Protein AF-A0A2G1NYW3-F1 (afdb_monomer)

Solvent-accessible surface area (backbone atoms only — not comparable to full-atom values): 5850 Å² total; per-residue (Å²): 115,31,39,34,67,40,84,89,78,39,36,25,34,30,81,90,76,73,47,79,43,76,57,58,88,91,48,72,72,46,60,48,53,62,49,51,53,51,52,51,50,50,52,52,51,54,49,44,58,59,42,67,74,42,48,89,42,64,65,86,88,55,61,92,92,48,76,43,46,52,43,52,52,51,50,53,51,52,50,52,50,51,49,54,53,49,52,52,51,50,50,50,50,54,52,53,57,59,72,76,103

Nearest PDB structures (foldseek):
  7kal-assembly1_F  TM=2.187E-01  e=3.176E+00  Thermomyces lanuginosus

Mean predicted aligned error: 13.55 Å

Sequence (101 aa):
MYVLIDIEENVALNPETGLFGEMDEHLITANLAMMVESVDRLGRIGKDLFDSLDPMTTPMVSHPGREGIYRNAGRVANLAYGFIFGMLLAALVALGLKGVM

Foldseek 3Di:
DWEAPDPVQQWIADPVPRDIDGHDPVPYDDHVVVVVVVVVVVVVVVVLVVQLVPLQDDRPPDDPPCHSVSVVVVVVVVVVVCVVVVVVVVVVVVVVVVVVD

Secondary structure (DSSP, 8-state):
-EEEEETTTTEEE-TTT--EEE--TT-EEEEHHHHHHHHHHHHHHHHHHHHTTSTTS--TTPPTT-TTHHHHHHHHHHHHHHHHHHHHHHHHHHHHHHH--

Structure (mmCIF, N/CA/C/O backbone):
data_AF-A0A2G1NYW3-F1
#
_entry.id   AF-A0A2G1NYW3-F1
#
loop_
_atom_site.group_PDB
_atom_site.id
_atom_site.type_symbol
_atom_site.label_atom_id
_atom_site.label_alt_id
_atom_site.label_comp_id
_atom_site.label_asym_id
_atom_site.label_entity_id
_atom_site.label_seq_id
_atom_site.pdbx_PDB_ins_code
_atom_site.Cartn_x
_atom_site.Cartn_y
_atom_site.Cartn_z
_atom_site.occupancy
_atom_site.B_iso_or_equiv
_atom_site.auth_seq_id
_atom_site.auth_comp_id
_atom_site.auth_asym_id
_atom_site.auth_atom_id
_atom_site.pdbx_PDB_model_num
ATOM 1 N N . MET A 1 1 ? -17.516 11.874 35.707 1.00 53.06 1 MET A N 1
ATOM 2 C CA . MET A 1 1 ? -17.112 11.661 34.299 1.00 53.06 1 MET A CA 1
ATOM 3 C C . MET A 1 1 ? -17.869 10.444 33.808 1.00 53.06 1 MET A C 1
ATOM 5 O O . MET A 1 1 ? -17.870 9.475 34.544 1.00 53.06 1 MET A O 1
ATOM 9 N N . TYR A 1 2 ? -18.558 10.485 32.670 1.00 57.72 2 TYR A N 1
ATOM 10 C CA . TYR A 1 2 ? -19.322 9.331 32.178 1.00 57.72 2 TYR A CA 1
ATOM 11 C C . TYR A 1 2 ? -18.845 8.939 30.783 1.00 57.72 2 TYR A C 1
ATOM 13 O O . TYR A 1 2 ? -18.488 9.791 29.963 1.00 57.72 2 TYR A O 1
ATOM 21 N N . VAL A 1 3 ? -18.803 7.633 30.555 1.00 58.06 3 VAL A N 1
ATOM 22 C CA . VAL A 1 3 ? -18.363 6.986 29.326 1.00 58.06 3 VAL A CA 1
ATOM 23 C C . VAL A 1 3 ? -19.593 6.407 28.637 1.00 58.06 3 VAL A C 1
ATOM 25 O O . VAL A 1 3 ? -20.280 5.563 29.211 1.00 58.06 3 VAL A O 1
ATOM 28 N N . LEU A 1 4 ? -19.881 6.869 27.420 1.00 58.78 4 LEU A N 1
ATOM 29 C CA . LEU A 1 4 ? -21.001 6.363 26.623 1.00 58.78 4 LEU A CA 1
ATOM 30 C C . LEU A 1 4 ? -20.653 5.000 26.036 1.00 58.78 4 LEU A C 1
ATOM 32 O O . LEU A 1 4 ? -19.697 4.905 25.263 1.00 58.78 4 LEU A O 1
ATOM 36 N N . ILE A 1 5 ? -21.432 3.977 26.385 1.00 60.78 5 ILE A N 1
ATOM 37 C CA . ILE A 1 5 ? -21.275 2.621 25.846 1.00 60.78 5 ILE A CA 1
ATOM 38 C C . ILE A 1 5 ? -22.162 2.441 24.614 1.00 60.78 5 ILE A C 1
ATOM 40 O O . ILE A 1 5 ? -21.696 1.896 23.616 1.00 60.78 5 ILE A O 1
ATOM 44 N N . ASP A 1 6 ? -23.398 2.938 24.676 1.00 62.00 6 ASP A N 1
ATOM 45 C CA . ASP A 1 6 ? -24.389 2.811 23.611 1.00 62.00 6 ASP A CA 1
ATOM 46 C C . ASP A 1 6 ? -25.259 4.075 23.534 1.00 62.00 6 ASP A C 1
ATOM 48 O O . ASP A 1 6 ? -25.781 4.546 24.546 1.00 62.00 6 ASP A O 1
ATOM 52 N N . ILE A 1 7 ? -25.364 4.639 22.330 1.00 60.22 7 ILE A N 1
ATOM 53 C CA . ILE A 1 7 ? -26.102 5.874 22.033 1.00 60.22 7 ILE A CA 1
ATOM 54 C C . ILE A 1 7 ? -27.584 5.565 21.781 1.00 60.22 7 ILE A C 1
ATOM 56 O O . ILE A 1 7 ? -28.428 6.427 22.006 1.00 60.22 7 ILE A O 1
ATOM 60 N N . GLU A 1 8 ? -27.909 4.356 21.314 1.00 59.03 8 GLU A N 1
ATOM 61 C CA . GLU A 1 8 ? -29.280 3.956 20.974 1.00 59.03 8 GLU A CA 1
ATOM 62 C C . GLU A 1 8 ? -30.067 3.545 22.225 1.00 59.03 8 GLU A C 1
ATOM 64 O O . GLU A 1 8 ? -31.239 3.887 22.358 1.00 59.03 8 GLU A O 1
ATOM 69 N N . GLU A 1 9 ? -29.400 2.887 23.176 1.00 62.28 9 GLU A N 1
ATOM 70 C CA . GLU A 1 9 ? -29.996 2.409 24.435 1.00 62.28 9 GLU A CA 1
ATOM 71 C C . GLU A 1 9 ? -29.856 3.411 25.598 1.00 62.28 9 GLU A C 1
ATOM 73 O O . GLU A 1 9 ? -30.315 3.154 26.710 1.00 62.28 9 GLU A O 1
ATOM 78 N N . ASN A 1 10 ? -29.229 4.570 25.360 1.00 63.44 10 ASN A N 1
ATOM 79 C CA . ASN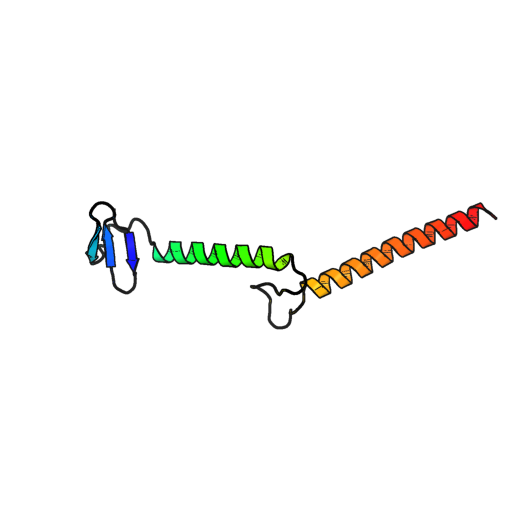 A 1 10 ? -29.056 5.633 26.354 1.00 63.44 10 ASN A CA 1
ATOM 80 C C . ASN A 1 10 ? -28.350 5.143 27.643 1.00 63.44 10 ASN A C 1
ATOM 82 O O . ASN A 1 10 ? -28.740 5.491 28.762 1.00 63.44 10 ASN A O 1
ATOM 86 N N . VAL A 1 11 ? -27.300 4.324 27.499 1.00 65.75 11 VAL A N 1
ATOM 87 C CA . VAL A 1 11 ? -26.578 3.715 28.631 1.00 65.75 11 VAL A CA 1
ATOM 88 C C . VAL A 1 11 ? -25.201 4.351 28.813 1.00 65.75 11 VAL A C 1
ATOM 90 O O . VAL A 1 11 ? -24.339 4.314 27.926 1.00 65.75 11 VAL A O 1
ATOM 93 N N . ALA A 1 12 ? -24.957 4.878 30.013 1.00 66.50 12 ALA A N 1
ATOM 94 C CA . ALA A 1 12 ? -23.687 5.469 30.412 1.00 66.50 12 ALA A CA 1
ATOM 95 C C . ALA A 1 12 ? -23.022 4.682 31.556 1.00 66.50 12 ALA A C 1
ATOM 97 O O . ALA A 1 12 ? -23.675 4.212 32.490 1.00 66.50 12 ALA A O 1
ATOM 98 N N . LEU A 1 13 ? -21.693 4.565 31.498 1.00 69.62 13 LEU A N 1
A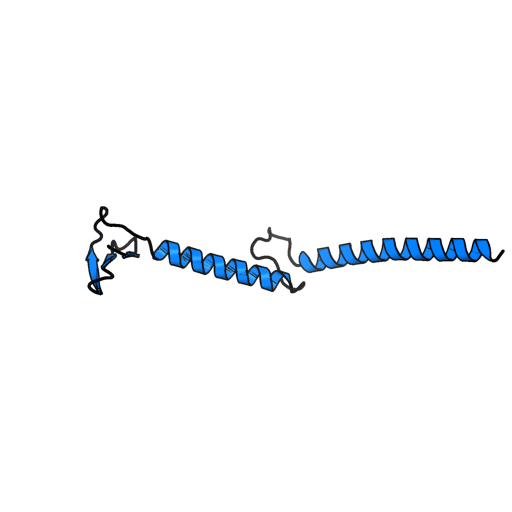TOM 99 C CA . LEU A 1 13 ? -20.849 3.986 32.544 1.00 69.62 13 LEU A CA 1
ATOM 100 C C . LEU A 1 13 ? -20.132 5.094 33.307 1.00 69.62 13 LEU A C 1
ATOM 102 O O . LEU A 1 13 ? -19.455 5.934 32.711 1.00 69.62 13 LEU A O 1
ATOM 106 N N . ASN A 1 14 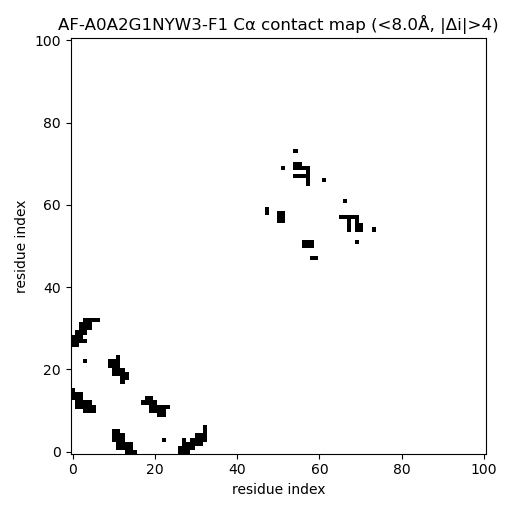? -20.205 5.060 34.635 1.00 66.56 14 ASN A N 1
ATOM 107 C CA . ASN A 1 14 ? -19.319 5.860 35.473 1.00 66.56 14 ASN A CA 1
ATOM 108 C C . ASN A 1 14 ? -18.001 5.081 35.711 1.00 66.56 14 ASN A C 1
ATOM 110 O O . ASN A 1 14 ? -18.024 4.058 36.397 1.00 66.56 14 ASN A O 1
ATOM 114 N N . PRO A 1 15 ? -16.849 5.528 35.173 1.00 62.72 15 PRO A N 1
ATOM 115 C CA . PRO A 1 15 ? -15.575 4.821 35.267 1.00 62.72 15 PRO A CA 1
ATOM 116 C C . PRO A 1 15 ? -14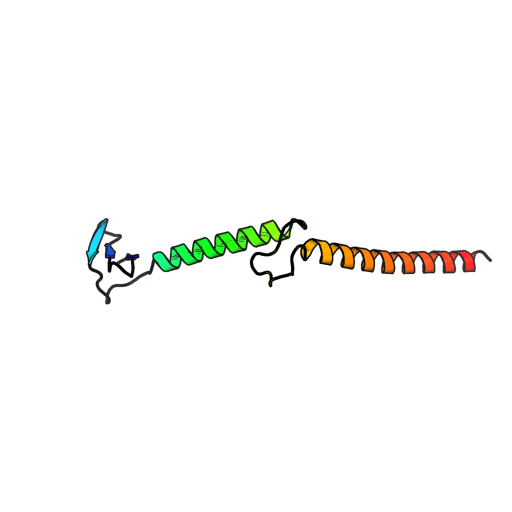.961 4.852 36.676 1.00 62.72 15 PRO A C 1
ATOM 118 O O . PRO A 1 15 ? -14.0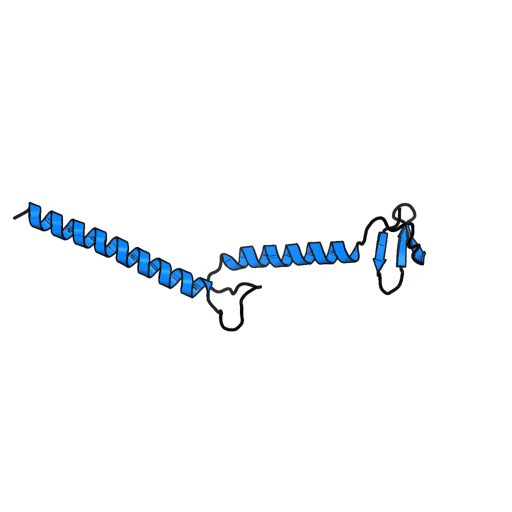52 4.074 36.943 1.00 62.72 15 PRO A O 1
ATOM 121 N N . GLU A 1 16 ? -15.438 5.714 37.581 1.00 66.00 16 GLU A N 1
ATOM 122 C CA . GLU A 1 16 ? -14.968 5.753 38.973 1.00 66.00 16 GLU A CA 1
ATOM 123 C C . GLU A 1 16 ? -15.714 4.758 39.870 1.00 66.00 16 GLU A C 1
ATOM 125 O O . GLU A 1 16 ? -15.142 4.243 40.827 1.00 66.00 16 GLU A O 1
ATOM 130 N N . THR A 1 17 ? -16.983 4.469 39.567 1.00 64.56 17 THR A N 1
ATOM 131 C CA . THR A 1 17 ? -17.843 3.615 40.406 1.00 64.56 17 THR A CA 1
ATOM 132 C C . THR A 1 17 ? -18.202 2.275 39.767 1.00 64.56 17 THR A C 1
ATOM 134 O O . THR A 1 17 ? -18.686 1.386 40.464 1.00 64.56 17 THR A O 1
ATOM 137 N N . GLY A 1 18 ? -17.980 2.106 38.459 1.00 65.56 18 GLY A N 1
ATOM 138 C CA . GLY A 1 18 ? -18.332 0.894 37.711 1.00 65.56 18 GLY A CA 1
ATOM 139 C C . GLY A 1 18 ? -19.840 0.661 37.559 1.00 65.56 18 GLY A C 1
ATOM 140 O O . GLY A 1 18 ? -20.248 -0.426 37.157 1.00 65.56 18 GLY A O 1
ATOM 141 N N . LEU A 1 19 ? -20.670 1.651 37.903 1.00 65.38 19 LEU A N 1
ATOM 142 C CA . LEU A 1 19 ? -22.127 1.563 37.820 1.00 65.38 19 LEU A CA 1
ATOM 143 C C . LEU A 1 19 ? -22.623 1.924 36.415 1.00 65.38 19 LEU A C 1
ATOM 145 O O . LEU A 1 19 ? -22.155 2.894 35.811 1.00 65.38 19 LEU A O 1
ATOM 149 N N . PHE A 1 20 ? -23.602 1.152 35.942 1.00 66.81 20 PHE A N 1
ATOM 150 C CA . PHE A 1 20 ? -24.347 1.387 34.706 1.00 66.81 20 PHE A CA 1
ATOM 151 C C . PHE A 1 20 ? -25.634 2.156 35.025 1.00 66.81 20 PHE A C 1
ATOM 153 O O . PHE A 1 20 ? -26.319 1.819 35.994 1.00 66.81 20 PHE A O 1
ATOM 160 N N . GLY A 1 21 ? -25.965 3.175 34.232 1.00 67.56 21 GLY A N 1
ATOM 161 C CA . GLY A 1 21 ? -27.164 3.990 34.429 1.00 67.56 21 GLY A CA 1
ATOM 162 C C . GLY A 1 21 ? -27.643 4.695 33.161 1.00 67.56 21 GLY A C 1
ATOM 163 O O . GLY A 1 21 ? -26.980 4.648 32.124 1.00 67.56 21 GLY A O 1
ATOM 164 N N . GLU A 1 22 ? -28.810 5.328 33.270 1.00 62.00 22 GLU A N 1
ATOM 165 C CA . GLU A 1 22 ? -29.444 6.110 32.204 1.00 62.00 22 GLU A CA 1
ATOM 166 C C . GLU A 1 22 ? -28.608 7.356 31.869 1.00 62.00 22 GLU A C 1
ATOM 168 O O . GLU A 1 22 ? -28.012 7.982 32.751 1.00 62.00 22 GLU A O 1
ATOM 173 N N . MET A 1 23 ? -28.515 7.673 30.579 1.00 59.31 23 MET A N 1
ATOM 174 C CA . MET A 1 23 ? -27.662 8.731 30.046 1.00 59.31 23 MET A CA 1
ATOM 175 C C . MET A 1 23 ? -28.078 10.111 30.570 1.00 59.31 23 MET A C 1
ATOM 177 O O . MET A 1 23 ? -29.213 10.541 30.385 1.00 59.31 23 MET A O 1
ATOM 181 N N . ASP A 1 24 ? -27.127 10.842 31.157 1.00 65.62 24 ASP A N 1
ATOM 182 C CA . ASP A 1 24 ? -27.262 12.282 31.382 1.00 65.62 24 ASP A CA 1
ATOM 183 C C . ASP A 1 24 ? -26.515 13.035 30.271 1.00 65.62 24 ASP A C 1
ATOM 185 O O . ASP A 1 2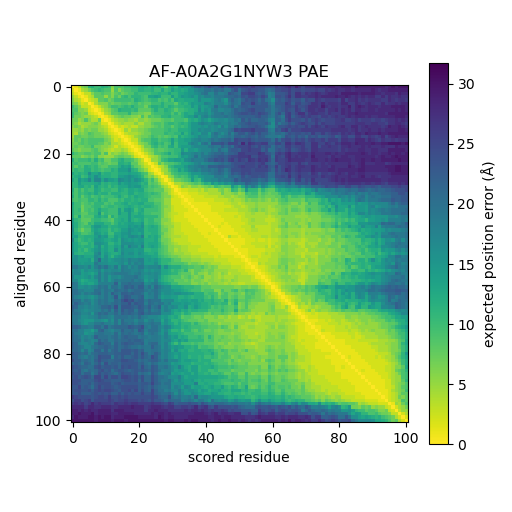4 ? -25.279 13.028 30.201 1.00 65.62 24 ASP A O 1
ATOM 189 N N . GLU A 1 25 ? -27.277 13.682 29.386 1.00 56.62 25 GLU A N 1
ATOM 190 C CA . GLU A 1 25 ? -26.785 14.426 28.220 1.00 56.62 25 GLU A CA 1
ATOM 191 C C . GLU A 1 25 ? -25.801 15.557 28.581 1.00 56.62 25 GLU A C 1
ATOM 193 O O . GLU A 1 25 ? -24.996 15.966 27.744 1.00 56.62 25 GLU A O 1
ATOM 198 N N . HIS A 1 26 ? -25.804 16.045 29.828 1.00 57.09 26 HIS A N 1
ATOM 199 C CA . HIS A 1 26 ? -24.963 17.165 30.273 1.00 57.09 26 HIS A CA 1
ATOM 200 C C . HIS A 1 26 ? -23.582 16.732 30.788 1.00 57.09 26 HIS A C 1
ATOM 202 O O . HIS A 1 26 ? -22.747 17.573 31.128 1.00 57.09 26 HIS A O 1
ATOM 208 N N . LEU A 1 27 ? -23.324 15.425 30.855 1.00 55.56 27 LEU A N 1
ATOM 209 C CA . LEU A 1 27 ? -22.151 14.833 31.505 1.00 55.56 27 LEU A CA 1
ATOM 210 C C . LEU A 1 27 ? -21.306 13.948 30.567 1.00 55.56 27 LEU A C 1
ATOM 212 O O . LEU A 1 27 ? -20.352 13.291 31.006 1.00 55.56 27 LEU A O 1
ATOM 216 N N . ILE A 1 28 ? -21.623 13.967 29.269 1.00 54.78 28 ILE A N 1
ATOM 217 C CA . ILE A 1 28 ? -20.940 13.211 28.216 1.00 54.78 28 ILE A CA 1
ATOM 218 C C .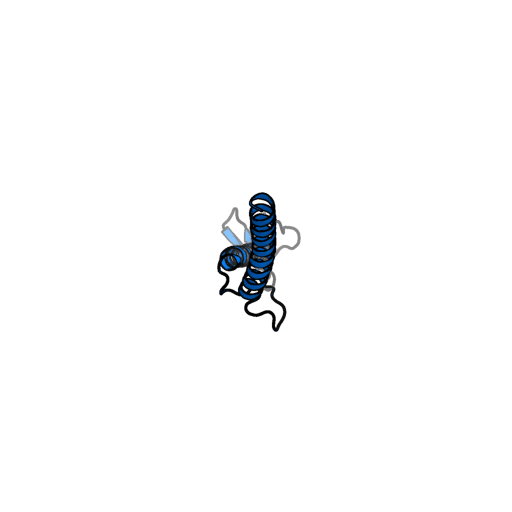 ILE A 1 28 ? -19.494 13.708 28.071 1.00 54.78 28 ILE A C 1
ATOM 220 O O . ILE A 1 28 ? -19.247 14.819 27.614 1.00 54.78 28 ILE A O 1
ATOM 224 N N . THR A 1 29 ? -18.518 12.875 28.448 1.00 56.88 29 THR A N 1
ATOM 225 C CA . THR A 1 29 ? -17.084 13.208 28.329 1.00 56.88 29 THR A CA 1
ATOM 226 C C . THR A 1 29 ? -16.399 12.490 27.159 1.00 56.88 29 THR A C 1
ATOM 228 O O . THR A 1 29 ? -15.454 13.028 26.589 1.00 56.88 29 THR A O 1
ATOM 231 N N . ALA A 1 30 ? -16.864 11.300 26.763 1.00 59.97 30 ALA A N 1
ATO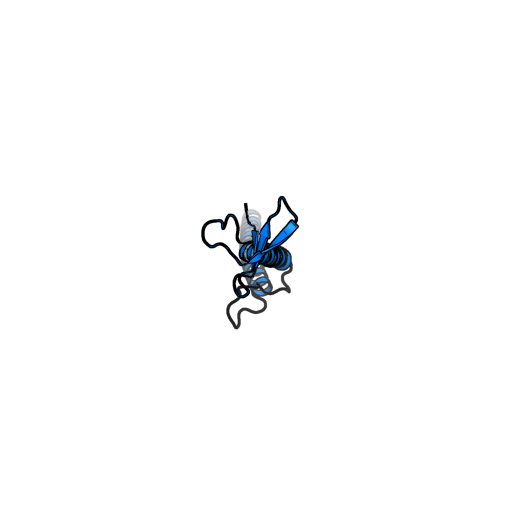M 232 C CA . ALA A 1 30 ? -16.309 10.563 25.626 1.00 59.97 30 ALA A CA 1
ATOM 233 C C . ALA A 1 30 ? -17.304 9.530 25.071 1.00 59.97 30 ALA A C 1
ATOM 235 O O . ALA A 1 30 ? -17.966 8.821 25.831 1.00 59.97 30 ALA A O 1
ATOM 236 N N . ASN A 1 31 ? -17.368 9.431 23.741 1.00 66.62 31 ASN A N 1
ATOM 237 C CA . ASN A 1 31 ? -18.153 8.433 23.018 1.00 66.62 31 ASN A CA 1
ATOM 238 C C . ASN A 1 31 ? -17.273 7.214 22.701 1.00 66.62 31 ASN A C 1
ATOM 240 O O . ASN A 1 31 ? -16.472 7.256 21.763 1.00 66.62 31 ASN A O 1
ATOM 244 N N . LEU A 1 32 ? -17.389 6.147 23.501 1.00 70.62 32 LEU A N 1
ATOM 245 C CA . LEU A 1 32 ? -16.560 4.953 23.320 1.00 70.62 32 LEU A CA 1
ATOM 246 C C . LEU A 1 32 ? -16.926 4.194 22.042 1.00 70.62 32 LEU A C 1
ATOM 248 O O . LEU A 1 32 ? -16.025 3.666 21.395 1.00 70.62 32 LEU A O 1
ATOM 252 N N . ALA A 1 33 ? -18.200 4.191 21.640 1.00 72.44 33 ALA A N 1
ATOM 253 C CA . ALA A 1 33 ? -18.649 3.544 20.408 1.00 72.44 33 ALA A CA 1
ATOM 254 C C . ALA A 1 33 ? -17.950 4.132 19.167 1.00 72.44 33 ALA A C 1
ATOM 256 O O . ALA A 1 33 ? -17.334 3.395 18.394 1.00 72.44 33 ALA A O 1
ATOM 257 N N . MET A 1 34 ? -17.920 5.464 19.034 1.00 75.19 34 MET A N 1
ATOM 258 C CA . MET A 1 34 ? -17.177 6.127 17.950 1.00 75.19 34 MET A CA 1
ATOM 259 C C . MET A 1 34 ? -15.665 5.888 18.033 1.00 75.19 34 MET A C 1
ATOM 261 O O . MET A 1 34 ? -14.988 5.785 17.005 1.00 75.19 34 MET A O 1
ATOM 265 N N . MET A 1 35 ? -15.109 5.796 19.244 1.00 79.31 35 MET A N 1
ATOM 266 C CA . MET A 1 35 ? -13.695 5.465 19.429 1.00 79.31 35 MET A CA 1
ATOM 267 C C . MET A 1 35 ? -13.375 4.055 18.929 1.00 79.31 35 MET A C 1
ATOM 269 O O . MET A 1 35 ? -12.396 3.880 18.206 1.00 79.31 35 MET A O 1
ATOM 273 N N . VAL A 1 36 ? -14.196 3.063 19.278 1.00 84.06 36 VAL A N 1
ATOM 274 C CA . VAL A 1 36 ? -14.026 1.673 18.833 1.00 84.06 36 VAL A CA 1
ATOM 275 C C . VAL A 1 36 ? -14.109 1.5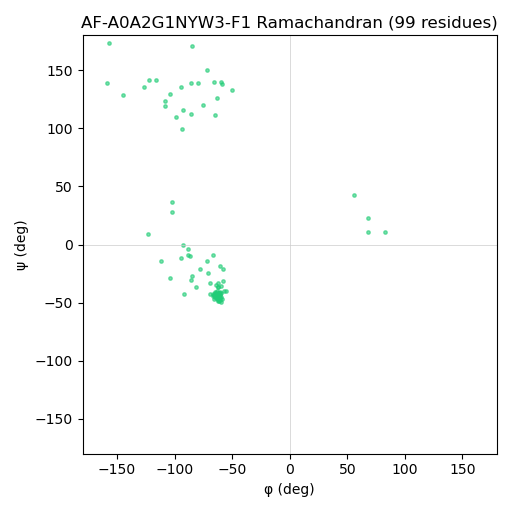83 17.312 1.00 84.06 36 VAL A C 1
ATOM 277 O O . VAL A 1 36 ? -13.226 0.988 16.697 1.00 84.06 36 VAL A O 1
ATOM 280 N N . GLU A 1 37 ? -15.093 2.235 16.689 1.00 85.25 37 GLU A N 1
ATOM 281 C CA . GLU A 1 37 ? -15.214 2.277 15.227 1.00 85.25 37 GLU A CA 1
ATOM 282 C C . GLU A 1 37 ? -13.975 2.904 14.567 1.00 85.25 37 GLU A C 1
ATOM 284 O O . GLU A 1 37 ? -13.452 2.393 13.574 1.00 85.25 37 GLU A O 1
ATOM 289 N N . SER A 1 38 ? -13.459 3.988 15.148 1.00 85.75 38 SER A N 1
ATOM 290 C CA . SER A 1 38 ? -12.261 4.667 14.649 1.00 85.75 38 SER A CA 1
ATOM 291 C C . SER A 1 38 ? -11.017 3.778 14.735 1.00 85.75 38 SER A C 1
ATOM 293 O O . SER A 1 38 ? -10.221 3.736 13.793 1.00 85.75 38 SER A O 1
ATOM 295 N N . VAL A 1 39 ? -10.854 3.042 15.839 1.00 90.12 39 VAL A N 1
ATOM 296 C CA . VAL A 1 39 ? -9.750 2.089 16.031 1.00 90.12 39 VAL A CA 1
ATOM 297 C C . VAL A 1 39 ? -9.861 0.922 15.051 1.00 90.12 39 VAL A C 1
ATOM 299 O O . VAL A 1 39 ? -8.868 0.561 14.420 1.00 90.12 39 VAL A O 1
ATOM 302 N N . ASP A 1 40 ? -11.059 0.375 14.852 1.00 91.88 40 ASP A N 1
ATOM 303 C CA . ASP A 1 40 ? -11.290 -0.695 13.879 1.00 91.88 40 ASP A CA 1
ATOM 304 C C . ASP A 1 40 ? -10.997 -0.233 12.441 1.00 91.88 40 ASP A C 1
ATOM 306 O O . ASP A 1 40 ? -10.316 -0.915 11.669 1.00 91.88 40 ASP A O 1
ATOM 310 N N . ARG A 1 41 ? -11.421 0.986 12.088 1.00 89.56 41 ARG A N 1
ATOM 311 C CA . ARG A 1 41 ? -11.118 1.596 10.789 1.00 89.56 41 ARG A CA 1
ATOM 312 C C . ARG A 1 41 ? -9.615 1.771 10.577 1.00 89.56 41 ARG A C 1
ATOM 314 O O . ARG A 1 41 ? -9.125 1.485 9.483 1.00 89.56 41 ARG A O 1
ATOM 321 N N . LEU A 1 42 ? -8.879 2.214 11.597 1.00 91.62 42 LEU A N 1
ATOM 322 C CA . LEU A 1 42 ? -7.415 2.289 11.543 1.00 91.62 42 LEU A CA 1
ATOM 323 C C . LEU A 1 42 ? -6.790 0.907 11.331 1.00 91.62 42 LEU A C 1
ATOM 325 O O . LEU A 1 42 ? -5.887 0.777 10.505 1.00 91.62 42 LEU A O 1
ATOM 329 N N . GLY A 1 43 ? -7.299 -0.127 12.005 1.00 90.62 43 GLY A N 1
ATOM 330 C CA . GLY A 1 43 ? -6.864 -1.511 11.811 1.00 90.62 43 GLY A CA 1
ATOM 331 C C . GLY A 1 43 ? -7.063 -1.995 10.374 1.00 90.62 43 GLY A C 1
ATOM 332 O O . GLY A 1 43 ? -6.144 -2.553 9.771 1.00 90.62 43 GLY A O 1
ATOM 333 N N . ARG A 1 44 ? -8.227 -1.708 9.782 1.00 91.69 44 ARG A N 1
ATOM 334 C CA . ARG A 1 44 ? -8.532 -2.047 8.383 1.00 91.69 44 ARG A CA 1
ATOM 335 C C . ARG A 1 44 ? -7.614 -1.340 7.389 1.00 91.69 44 ARG A C 1
ATOM 337 O O . ARG A 1 44 ? -7.090 -1.988 6.490 1.00 91.69 44 ARG A O 1
ATOM 344 N N . ILE A 1 45 ? -7.367 -0.042 7.569 1.00 90.75 45 ILE A N 1
ATOM 345 C CA . ILE A 1 45 ? -6.442 0.720 6.712 1.00 90.75 45 ILE A CA 1
ATOM 346 C C . ILE A 1 45 ? -5.004 0.212 6.869 1.00 90.75 45 ILE A C 1
ATOM 348 O O . ILE A 1 45 ? -4.286 0.076 5.883 1.00 90.75 45 ILE A O 1
ATOM 352 N N . GLY A 1 46 ? -4.579 -0.093 8.098 1.00 91.06 46 GLY A N 1
ATOM 353 C CA . GLY A 1 46 ? -3.255 -0.653 8.359 1.00 91.06 46 GLY A CA 1
ATOM 354 C C . GLY A 1 46 ? -3.054 -1.993 7.655 1.00 91.06 46 GLY A C 1
ATOM 355 O O . GLY A 1 46 ? -2.018 -2.211 7.033 1.00 91.06 46 GLY A O 1
ATOM 356 N N . LYS A 1 47 ? -4.063 -2.869 7.693 1.00 89.75 47 LYS A N 1
ATOM 357 C CA . LYS A 1 47 ? -4.049 -4.137 6.960 1.00 89.75 47 LYS A CA 1
ATOM 358 C C . LYS A 1 47 ? -3.966 -3.917 5.447 1.00 89.75 47 LYS A C 1
ATOM 360 O O . LYS A 1 47 ? -3.110 -4.518 4.816 1.00 89.75 47 LYS A O 1
ATOM 365 N N . ASP A 1 48 ? -4.776 -3.012 4.900 1.00 88.69 48 ASP A N 1
ATOM 366 C CA . ASP A 1 48 ? -4.773 -2.673 3.468 1.00 88.69 48 ASP A CA 1
ATOM 367 C C . ASP A 1 48 ? -3.407 -2.138 3.000 1.00 88.69 48 ASP A C 1
ATOM 369 O O . ASP A 1 48 ? -2.937 -2.459 1.909 1.00 88.69 48 ASP A O 1
ATOM 373 N N . LEU A 1 49 ? -2.705 -1.384 3.854 1.00 87.12 49 LEU A N 1
ATOM 374 C CA . LEU A 1 49 ? -1.336 -0.950 3.581 1.00 87.12 49 LEU A CA 1
ATOM 375 C C . LEU A 1 49 ? -0.364 -2.134 3.480 1.00 87.12 49 LEU A C 1
ATOM 377 O O . LEU A 1 49 ? 0.450 -2.168 2.558 1.00 87.12 49 LEU A O 1
ATOM 381 N N . PHE A 1 50 ? -0.429 -3.101 4.397 1.00 89.12 50 PHE A N 1
ATOM 382 C CA . PHE A 1 50 ? 0.399 -4.307 4.290 1.00 89.12 50 PHE A CA 1
ATOM 383 C C . PHE A 1 50 ? 0.024 -5.144 3.069 1.00 89.12 50 PHE A C 1
ATOM 385 O O . PHE A 1 50 ? 0.912 -5.599 2.351 1.00 89.12 50 PHE A O 1
ATOM 392 N N . ASP A 1 51 ? -1.270 -5.283 2.794 1.00 86.44 51 ASP A N 1
ATOM 393 C CA . ASP A 1 51 ? -1.770 -6.016 1.637 1.00 86.44 51 ASP A CA 1
ATOM 394 C C . ASP A 1 51 ? -1.286 -5.360 0.330 1.00 86.44 51 ASP A C 1
ATOM 396 O O . ASP A 1 51 ? -0.933 -6.074 -0.605 1.00 86.44 51 ASP A O 1
ATOM 400 N N . SER A 1 52 ? -1.129 -4.029 0.279 1.00 83.25 52 SER A N 1
ATOM 401 C CA . SER A 1 52 ? -0.586 -3.309 -0.889 1.00 83.25 52 SER A CA 1
ATOM 402 C C . SER A 1 52 ? 0.842 -3.703 -1.293 1.00 83.25 52 SER A C 1
ATOM 404 O O . SER A 1 52 ? 1.260 -3.434 -2.423 1.00 83.25 52 SER A O 1
ATOM 406 N N . LEU A 1 53 ? 1.597 -4.337 -0.390 1.00 83.31 53 LEU A N 1
ATOM 407 C CA . LEU A 1 53 ? 2.936 -4.853 -0.680 1.00 83.31 53 LEU A CA 1
ATOM 408 C C . LEU A 1 53 ? 2.893 -6.167 -1.469 1.00 83.31 53 LEU A C 1
ATOM 410 O O . LEU A 1 53 ? 3.877 -6.513 -2.126 1.00 83.31 53 LEU A O 1
ATOM 414 N N . ASP A 1 54 ? 1.776 -6.893 -1.424 1.00 82.69 54 ASP A N 1
ATOM 415 C CA . ASP A 1 54 ? 1.558 -8.079 -2.241 1.00 82.69 54 ASP A CA 1
ATOM 416 C C . ASP A 1 54 ? 0.846 -7.686 -3.551 1.00 82.69 54 ASP A C 1
ATOM 418 O O . ASP A 1 54 ? -0.308 -7.257 -3.542 1.00 82.69 54 ASP A O 1
ATOM 422 N N . PRO A 1 55 ? 1.487 -7.858 -4.721 1.00 77.00 55 PRO A N 1
ATOM 423 C CA . PRO A 1 55 ? 0.895 -7.492 -6.005 1.00 77.00 55 PRO A CA 1
ATOM 424 C C . PRO A 1 55 ? -0.325 -8.339 -6.407 1.00 77.00 55 PRO A C 1
ATOM 426 O O . PRO A 1 55 ? -0.957 -8.024 -7.421 1.00 77.00 55 PRO A O 1
ATOM 429 N N . MET A 1 56 ? -0.630 -9.421 -5.682 1.00 81.81 56 MET A N 1
ATOM 430 C CA . MET A 1 56 ? -1.810 -10.266 -5.897 1.00 81.81 56 MET A CA 1
ATOM 431 C C . MET A 1 56 ? -3.045 -9.790 -5.129 1.00 81.81 56 MET A C 1
ATOM 433 O O . MET A 1 56 ? -4.140 -10.299 -5.377 1.00 81.81 56 MET A O 1
ATOM 437 N N . THR A 1 57 ? -2.902 -8.814 -4.235 1.00 81.25 57 THR A N 1
ATOM 438 C CA . THR A 1 57 ? -4.032 -8.232 -3.509 1.00 81.25 57 THR A CA 1
ATOM 439 C C . THR A 1 57 ? -4.697 -7.129 -4.333 1.00 81.25 57 THR A C 1
ATOM 441 O O . THR A 1 57 ? -4.230 -6.722 -5.403 1.00 81.25 57 THR A O 1
ATOM 444 N N . THR A 1 58 ? -5.849 -6.662 -3.862 1.00 80.44 58 THR A N 1
ATOM 445 C CA . THR A 1 58 ? -6.577 -5.539 -4.456 1.00 80.44 58 THR A CA 1
ATOM 446 C C . THR A 1 58 ? -6.850 -4.518 -3.355 1.00 80.44 58 THR A C 1
ATOM 448 O O . THR A 1 58 ? -7.268 -4.932 -2.275 1.00 80.44 58 THR A O 1
ATOM 451 N N . PRO A 1 59 ? -6.640 -3.210 -3.605 1.00 80.31 59 PRO A N 1
ATOM 452 C CA . PRO A 1 59 ? -6.846 -2.197 -2.581 1.00 80.31 59 PRO A CA 1
ATOM 453 C C . PRO A 1 59 ? -8.292 -2.199 -2.082 1.00 80.31 59 PRO A C 1
ATOM 455 O O . PRO A 1 59 ? -9.231 -2.266 -2.887 1.00 80.31 59 PRO A O 1
ATOM 458 N N . MET A 1 60 ? -8.472 -2.022 -0.777 1.00 78.06 60 MET A N 1
ATOM 459 C CA . MET A 1 60 ? -9.779 -1.941 -0.121 1.00 78.06 60 MET A CA 1
ATOM 460 C C . MET A 1 60 ? -10.641 -0.801 -0.686 1.00 78.06 60 MET A C 1
ATOM 462 O O . MET A 1 60 ? -11.859 -0.927 -0.762 1.00 78.06 60 MET A O 1
ATOM 466 N N . VAL A 1 61 ? -10.020 0.296 -1.137 1.00 73.88 61 VAL A N 1
ATOM 467 C CA . VAL A 1 61 ? -10.698 1.461 -1.749 1.00 73.88 61 VAL A CA 1
ATOM 468 C C . VAL A 1 61 ? -10.563 1.459 -3.281 1.00 73.88 61 VAL A C 1
ATOM 470 O O . VAL A 1 61 ? -10.377 2.494 -3.929 1.00 73.88 61 VAL A O 1
ATOM 473 N N . SER A 1 62 ? -10.600 0.281 -3.901 1.00 74.62 62 SER A N 1
ATOM 474 C CA . SER A 1 62 ? -10.582 0.166 -5.360 1.00 74.62 62 SER A CA 1
ATOM 475 C C . SER A 1 62 ? -11.969 0.425 -5.956 1.00 74.62 62 SER A C 1
ATOM 477 O O . SER A 1 62 ? -12.998 0.011 -5.431 1.00 74.62 62 SER A O 1
ATOM 479 N N . HIS A 1 63 ? -12.003 1.158 -7.072 1.00 74.31 63 HIS A N 1
ATOM 480 C CA . HIS A 1 63 ? -13.240 1.323 -7.837 1.00 74.31 63 HIS A CA 1
ATOM 481 C C . HIS A 1 63 ? -13.582 0.001 -8.548 1.00 74.31 63 HIS A C 1
ATOM 483 O O . HIS A 1 63 ? -12.652 -0.721 -8.933 1.00 74.31 63 HIS A O 1
ATOM 489 N N . PRO A 1 64 ? -14.876 -0.298 -8.783 1.00 74.38 64 PRO A N 1
ATOM 490 C CA . PRO A 1 64 ? -15.294 -1.494 -9.509 1.00 74.38 64 PRO A CA 1
ATOM 491 C C . PRO A 1 64 ? -14.532 -1.646 -10.834 1.00 74.38 64 PRO A C 1
ATOM 493 O O . PRO A 1 64 ? -14.377 -0.679 -11.580 1.00 74.38 64 PRO A O 1
ATOM 496 N N . GLY A 1 65 ? -14.030 -2.852 -11.115 1.00 74.50 65 GLY A N 1
ATOM 497 C CA . GLY A 1 65 ? -13.269 -3.146 -12.336 1.00 74.50 65 GLY A CA 1
ATOM 498 C C . GLY A 1 65 ? -11.775 -2.788 -12.300 1.00 74.50 65 GLY A C 1
ATOM 499 O O . GLY A 1 65 ? -11.122 -2.845 -13.339 1.00 74.50 65 GLY A O 1
ATOM 500 N N . ARG A 1 66 ? -11.200 -2.439 -11.137 1.00 73.75 66 ARG A N 1
ATOM 501 C CA . ARG A 1 66 ? -9.745 -2.207 -10.959 1.00 73.75 66 ARG A CA 1
ATOM 502 C C . ARG A 1 66 ? -9.010 -3.373 -10.284 1.00 73.75 66 ARG A C 1
ATOM 504 O O . ARG A 1 66 ? -7.988 -3.167 -9.629 1.00 73.75 66 ARG A O 1
ATOM 511 N N . GLU A 1 67 ? -9.516 -4.590 -10.451 1.00 77.31 67 GLU A N 1
ATOM 512 C CA . GLU A 1 67 ? -8.873 -5.804 -9.942 1.00 77.31 67 GLU A CA 1
ATOM 513 C C . GLU A 1 67 ? -7.458 -5.965 -10.519 1.00 77.31 67 GLU A C 1
ATOM 515 O O . GLU A 1 67 ? -7.205 -5.711 -11.701 1.00 77.31 67 GLU A O 1
ATOM 520 N N . GLY A 1 68 ? -6.506 -6.360 -9.670 1.00 76.25 68 GLY A N 1
ATOM 521 C CA . GLY A 1 68 ? -5.120 -6.579 -10.091 1.00 76.25 68 GLY A CA 1
ATOM 522 C C . GLY A 1 68 ? -4.368 -5.307 -10.499 1.00 76.25 68 GLY A C 1
ATOM 523 O O . GLY A 1 68 ? -3.386 -5.384 -11.245 1.00 76.25 68 GLY A O 1
ATOM 524 N N . ILE A 1 69 ? -4.797 -4.131 -10.026 1.00 82.19 69 ILE A N 1
ATOM 525 C CA . ILE A 1 69 ? -4.132 -2.856 -10.323 1.00 82.19 69 ILE A CA 1
ATOM 526 C C . ILE A 1 69 ? -2.648 -2.860 -9.952 1.00 82.19 69 ILE A C 1
ATOM 528 O O . ILE A 1 69 ? -1.838 -2.376 -10.740 1.00 82.19 69 ILE A O 1
ATOM 532 N N . TYR A 1 70 ? -2.278 -3.452 -8.814 1.00 81.69 70 TYR A N 1
ATOM 533 C CA . TYR A 1 70 ? -0.883 -3.545 -8.386 1.00 81.69 70 TYR A CA 1
ATOM 534 C C . TYR A 1 70 ? -0.048 -4.356 -9.381 1.00 81.69 70 TYR A C 1
ATOM 536 O O . TYR A 1 70 ? 1.014 -3.915 -9.824 1.00 81.69 70 TYR A O 1
ATOM 544 N N . ARG A 1 71 ? -0.580 -5.492 -9.840 1.00 82.19 71 ARG A N 1
ATOM 545 C CA . ARG A 1 71 ? 0.055 -6.331 -10.861 1.00 82.19 71 ARG A CA 1
ATOM 546 C C . ARG A 1 71 ? 0.213 -5.613 -12.199 1.00 82.19 71 ARG A C 1
ATOM 548 O O . ARG A 1 71 ? 1.267 -5.708 -12.830 1.00 82.19 71 ARG A O 1
ATOM 555 N N . ASN A 1 72 ? -0.824 -4.910 -12.646 1.00 83.44 72 ASN A N 1
ATOM 556 C CA . ASN A 1 72 ? -0.796 -4.197 -13.921 1.00 83.44 72 ASN A CA 1
ATOM 557 C C . ASN A 1 72 ? 0.157 -2.999 -13.874 1.00 83.44 72 ASN A C 1
ATOM 559 O O . ASN A 1 72 ? 0.955 -2.828 -14.795 1.00 83.44 72 ASN A O 1
ATOM 563 N N . ALA A 1 73 ? 0.144 -2.232 -12.783 1.00 83.69 73 ALA A N 1
ATOM 564 C CA . ALA A 1 73 ? 1.078 -1.134 -12.566 1.00 83.69 73 ALA A CA 1
ATOM 565 C C . ALA A 1 73 ? 2.533 -1.629 -12.578 1.00 83.69 73 ALA A C 1
ATOM 567 O O . ALA A 1 73 ? 3.359 -1.083 -13.310 1.00 83.69 73 ALA A O 1
ATOM 568 N N . GLY A 1 74 ? 2.829 -2.716 -11.858 1.00 84.00 74 GLY A N 1
ATOM 569 C CA . GLY A 1 74 ? 4.165 -3.313 -11.835 1.00 84.00 74 GLY A CA 1
ATOM 570 C C . GLY A 1 74 ? 4.637 -3.784 -13.213 1.00 84.00 74 GLY A C 1
ATOM 571 O O . GLY A 1 74 ? 5.775 -3.527 -13.602 1.00 84.00 74 GLY A O 1
ATOM 572 N N . ARG A 1 75 ? 3.763 -4.420 -14.004 1.00 86.81 75 ARG A N 1
ATOM 573 C CA . ARG A 1 75 ? 4.093 -4.845 -15.377 1.00 86.81 75 ARG A CA 1
ATOM 574 C C . ARG A 1 75 ? 4.432 -3.673 -16.288 1.00 86.81 75 ARG A C 1
ATOM 576 O O . ARG A 1 75 ? 5.436 -3.733 -16.992 1.00 86.81 75 ARG A O 1
ATOM 583 N N . VAL A 1 76 ? 3.607 -2.627 -16.280 1.00 89.12 76 VAL A N 1
ATOM 584 C CA . VAL A 1 76 ? 3.809 -1.452 -17.139 1.00 89.12 76 VAL A CA 1
ATOM 585 C C . VAL A 1 76 ? 5.086 -0.713 -16.747 1.00 89.12 76 VAL A C 1
ATOM 587 O O . VAL A 1 76 ? 5.878 -0.370 -17.623 1.00 89.12 76 VAL A O 1
ATOM 590 N N . ALA A 1 77 ? 5.329 -0.531 -15.447 1.00 87.94 77 ALA A N 1
ATOM 591 C CA . ALA A 1 77 ? 6.548 0.104 -14.957 1.00 87.94 77 ALA A CA 1
ATOM 592 C C . ALA A 1 77 ? 7.800 -0.688 -15.363 1.00 87.94 77 ALA A C 1
ATOM 594 O O . ALA A 1 77 ? 8.726 -0.124 -15.942 1.00 87.94 77 ALA A O 1
ATOM 595 N N . ASN A 1 78 ? 7.805 -2.007 -15.146 1.00 90.62 78 ASN A N 1
ATOM 596 C CA . ASN A 1 78 ? 8.931 -2.862 -15.527 1.00 90.62 78 ASN A CA 1
ATOM 597 C C . ASN A 1 78 ? 9.180 -2.868 -17.041 1.00 90.62 78 ASN A C 1
ATOM 599 O O . ASN A 1 78 ? 10.334 -2.878 -17.467 1.00 90.62 78 ASN A O 1
ATOM 603 N N . LEU A 1 79 ? 8.124 -2.814 -17.858 1.00 94.12 79 LEU A N 1
ATOM 604 C CA . LEU A 1 79 ? 8.250 -2.690 -19.310 1.00 94.12 79 LEU A CA 1
ATOM 605 C C . LEU A 1 79 ? 8.883 -1.351 -19.708 1.00 94.12 79 LEU A C 1
ATOM 607 O O . LEU A 1 79 ? 9.793 -1.332 -20.534 1.00 94.12 79 LEU A O 1
ATOM 611 N N . ALA A 1 80 ? 8.449 -0.245 -19.101 1.00 93.50 80 ALA A N 1
ATOM 612 C CA . ALA A 1 80 ? 9.017 1.075 -19.358 1.00 93.50 80 ALA A CA 1
ATOM 613 C C . ALA A 1 80 ? 10.498 1.145 -18.955 1.00 93.50 80 ALA A C 1
ATOM 615 O O . ALA A 1 80 ? 11.328 1.597 -19.745 1.00 93.50 80 ALA A O 1
ATOM 616 N N . TYR A 1 81 ? 10.853 0.638 -17.770 1.00 93.81 81 TYR A N 1
ATOM 617 C CA . TYR A 1 81 ? 12.248 0.562 -17.335 1.00 93.81 81 TYR A CA 1
ATOM 618 C C . TYR A 1 81 ? 13.083 -0.304 -18.276 1.00 93.81 81 TYR A C 1
ATOM 620 O O . TYR A 1 81 ? 14.134 0.141 -18.731 1.00 93.81 81 TYR A O 1
ATOM 628 N N . GLY A 1 82 ? 12.604 -1.500 -18.625 1.00 94.44 82 GLY A N 1
ATOM 629 C CA . GLY A 1 82 ? 13.288 -2.386 -19.565 1.00 94.44 82 GLY A CA 1
ATOM 630 C C . GLY A 1 82 ? 13.523 -1.728 -20.925 1.00 94.44 82 GLY A C 1
ATOM 631 O O . GLY A 1 82 ? 14.611 -1.846 -21.483 1.00 94.44 82 GLY A O 1
ATOM 632 N N . PHE A 1 83 ? 12.547 -0.972 -21.428 1.00 95.75 83 PHE A N 1
ATOM 633 C CA . PHE A 1 83 ? 12.681 -0.234 -22.680 1.00 95.75 83 PHE A CA 1
ATOM 634 C C . PHE A 1 83 ? 13.738 0.875 -22.597 1.00 95.75 83 PHE A C 1
ATOM 636 O O . PHE A 1 83 ? 14.602 0.965 -23.469 1.00 95.75 83 PHE A O 1
ATOM 643 N N . ILE A 1 84 ? 13.715 1.686 -21.536 1.00 96.19 84 ILE A N 1
ATOM 644 C CA . ILE A 1 84 ? 14.691 2.767 -21.330 1.00 96.19 84 ILE A CA 1
ATOM 645 C C . ILE A 1 84 ? 16.106 2.193 -21.203 1.00 96.19 84 ILE A C 1
ATOM 647 O O . ILE A 1 84 ? 17.016 2.645 -21.898 1.00 96.19 84 ILE A O 1
ATOM 651 N N . PHE A 1 85 ? 16.294 1.170 -20.367 1.00 95.62 85 PHE A N 1
ATOM 652 C CA . PHE A 1 85 ? 17.592 0.514 -20.205 1.00 95.62 85 PHE A CA 1
ATOM 653 C C . PHE A 1 85 ? 18.060 -0.164 -21.493 1.00 95.62 85 PHE A C 1
ATOM 655 O O . PHE A 1 85 ? 19.234 -0.055 -21.841 1.00 95.62 85 PHE A O 1
ATOM 662 N N . GLY A 1 86 ? 17.155 -0.811 -22.230 1.00 95.25 86 GLY A N 1
ATOM 663 C CA . GLY A 1 86 ? 17.454 -1.425 -23.522 1.00 95.25 86 GLY A CA 1
ATOM 664 C C . GLY A 1 86 ? 17.921 -0.404 -24.560 1.00 95.25 86 GLY A C 1
ATOM 665 O O . GLY A 1 86 ? 18.926 -0.632 -25.230 1.00 95.25 86 GLY A O 1
ATOM 666 N N . MET A 1 87 ? 17.254 0.749 -24.648 1.00 95.12 87 MET A N 1
ATOM 667 C CA . MET A 1 87 ? 17.654 1.859 -25.524 1.00 95.12 87 MET A CA 1
ATOM 668 C C . MET A 1 87 ? 19.034 2.412 -25.152 1.00 95.12 87 MET A C 1
ATOM 670 O O . MET A 1 87 ? 19.858 2.671 -26.028 1.00 95.12 87 MET A O 1
ATOM 674 N N . LEU A 1 88 ? 19.309 2.555 -23.856 1.00 95.06 88 LEU A N 1
ATOM 675 C CA . LEU A 1 88 ? 20.582 3.065 -23.351 1.00 95.06 88 LEU A CA 1
ATOM 676 C C . LEU A 1 88 ? 21.729 2.087 -23.656 1.00 95.06 88 LEU A C 1
ATOM 678 O O . LEU A 1 88 ? 22.771 2.496 -24.166 1.00 95.06 88 LEU A O 1
ATOM 682 N N . LEU A 1 89 ? 21.508 0.787 -23.444 1.00 94.56 89 LEU A N 1
ATOM 683 C CA . LEU A 1 89 ? 22.443 -0.270 -23.841 1.00 94.56 89 LEU A CA 1
ATOM 684 C C . LEU A 1 89 ? 22.680 -0.292 -25.353 1.00 94.56 89 LEU A C 1
ATOM 686 O O . LEU A 1 89 ? 23.829 -0.342 -25.786 1.00 94.56 89 LEU A O 1
ATOM 690 N N . ALA A 1 90 ? 21.622 -0.213 -26.159 1.00 93.12 90 ALA A N 1
ATOM 691 C CA . ALA A 1 90 ? 21.738 -0.185 -27.614 1.00 93.12 90 ALA A CA 1
ATOM 692 C C . ALA A 1 90 ? 22.552 1.027 -28.098 1.00 93.12 90 ALA A C 1
ATOM 694 O O . ALA A 1 90 ? 23.403 0.883 -28.975 1.00 93.12 90 ALA A O 1
ATOM 695 N N . ALA A 1 91 ? 22.350 2.201 -27.493 1.00 92.25 91 ALA A N 1
ATOM 696 C CA . ALA A 1 91 ? 23.125 3.401 -27.792 1.00 92.25 91 ALA A CA 1
ATOM 697 C C . ALA A 1 91 ? 24.611 3.242 -27.426 1.00 92.25 91 ALA A C 1
ATOM 699 O O . ALA A 1 91 ? 25.477 3.619 -28.217 1.00 92.25 91 ALA A O 1
ATOM 700 N N . LEU A 1 92 ? 24.916 2.645 -26.268 1.00 92.50 92 LEU A N 1
ATOM 701 C CA . LEU A 1 92 ? 26.293 2.356 -25.851 1.00 92.50 92 LEU A CA 1
ATOM 702 C C . LEU A 1 92 ? 26.983 1.373 -26.800 1.00 92.50 92 LEU A C 1
ATOM 704 O O . LEU A 1 92 ? 28.120 1.609 -27.202 1.00 92.50 92 LEU A O 1
ATOM 708 N N . VAL A 1 93 ? 26.290 0.305 -27.201 1.00 92.25 93 VAL A N 1
ATOM 709 C CA . VAL A 1 93 ? 26.801 -0.667 -28.177 1.00 92.25 93 VAL A CA 1
ATOM 710 C C . VAL A 1 93 ? 27.045 0.007 -29.526 1.00 92.25 93 VAL A C 1
ATOM 712 O O . VAL A 1 93 ? 28.118 -0.155 -30.101 1.00 92.25 93 VAL A O 1
ATOM 715 N N . ALA A 1 94 ? 26.101 0.814 -30.013 1.00 90.12 94 ALA A N 1
ATOM 716 C CA . ALA A 1 94 ? 26.244 1.529 -31.278 1.00 90.12 94 ALA A CA 1
ATOM 717 C C . ALA A 1 94 ? 27.426 2.514 -31.266 1.00 90.12 94 ALA A C 1
ATOM 719 O O . ALA A 1 94 ? 28.171 2.578 -32.241 1.00 90.12 94 ALA A O 1
ATOM 720 N N . LEU A 1 95 ? 27.631 3.253 -30.170 1.00 89.31 95 LEU A N 1
ATOM 721 C CA . LEU A 1 95 ? 28.786 4.141 -29.992 1.00 89.31 95 LEU A CA 1
ATOM 722 C C . LEU A 1 95 ? 30.106 3.365 -29.899 1.00 89.31 95 LEU A C 1
ATOM 724 O O . LEU A 1 95 ? 31.082 3.760 -30.531 1.00 89.31 95 LEU A O 1
ATOM 728 N N . GLY A 1 96 ? 30.127 2.252 -29.162 1.00 83.25 96 GLY A N 1
ATOM 729 C CA . GLY A 1 96 ? 31.292 1.376 -29.049 1.00 83.25 96 GLY A CA 1
ATOM 730 C C . GLY A 1 96 ? 31.702 0.768 -30.390 1.00 83.25 96 GLY A C 1
ATOM 731 O O . GLY A 1 96 ? 32.877 0.814 -30.740 1.00 83.25 96 GLY A O 1
ATOM 732 N N . LEU A 1 97 ? 30.744 0.286 -31.191 1.00 65.38 97 LEU A N 1
ATOM 733 C CA . LEU A 1 97 ? 31.016 -0.187 -32.555 1.00 65.38 97 LEU A CA 1
ATOM 734 C C . LEU A 1 97 ? 31.544 0.928 -33.465 1.00 65.38 97 LEU A C 1
ATOM 736 O O . LEU A 1 97 ? 32.417 0.676 -34.289 1.00 65.38 97 LEU A O 1
ATOM 740 N N . LYS A 1 98 ? 31.049 2.161 -33.311 1.00 59.00 98 LYS A N 1
ATOM 741 C CA . LYS A 1 98 ? 31.503 3.313 -34.104 1.00 59.00 98 LYS A CA 1
ATOM 742 C C . LYS A 1 98 ? 32.918 3.781 -33.748 1.00 59.00 98 LYS A C 1
ATOM 744 O O . LYS A 1 98 ? 33.547 4.418 -34.578 1.00 59.00 98 LYS A O 1
ATOM 749 N N . GLY A 1 99 ? 33.393 3.504 -32.532 1.00 57.44 99 GLY A N 1
ATOM 750 C CA . GLY A 1 99 ? 34.755 3.821 -32.085 1.00 57.44 99 GLY A CA 1
ATOM 751 C C . GLY A 1 99 ? 35.803 2.752 -32.419 1.00 57.44 99 GLY A C 1
ATOM 752 O O . GLY A 1 99 ? 36.989 2.998 -32.233 1.00 57.44 99 GLY A O 1
ATOM 753 N N . VAL A 1 100 ? 35.376 1.572 -32.883 1.00 54.91 100 VAL A N 1
ATOM 754 C CA . VAL A 1 100 ? 36.252 0.454 -33.293 1.00 54.91 100 VAL A CA 1
ATOM 755 C C . VAL A 1 100 ? 36.530 0.463 -34.807 1.00 54.91 100 VAL A C 1
ATOM 757 O O . VAL A 1 100 ? 37.415 -0.258 -35.266 1.00 54.91 100 VAL A O 1
ATOM 760 N N . MET A 1 101 ? 35.798 1.275 -35.576 1.00 45.66 101 MET A N 1
ATOM 761 C CA . MET A 1 101 ? 35.891 1.378 -37.037 1.00 45.66 101 MET A CA 1
ATOM 762 C C . MET A 1 101 ? 36.678 2.609 -37.487 1.00 45.66 101 MET A C 1
ATOM 764 O O . MET A 1 101 ? 36.529 3.668 -36.837 1.00 45.66 101 MET A O 1
#

pLDDT: mean 76.98, std 13.46, range [45.66, 96.19]

Radius of gyration: 29.02 Å; Cα contacts (8 Å, |Δi|>4): 83; chains: 1; bounding box: 66×27×77 Å